Protein AF-A0A645H3R3-F1 (afdb_monomer)

Foldseek 3Di:
DDDDLEAEAEPCVVPVPVLVVVQVVVLVVQVVDDDPDPQGDHHYYYAYVPVVGCVVVVVVSVVVSCVRCVVVVVVVVVVVVVVVVVVVVCVVVVVVVCLCPQPVLVVCVVVLVVCCVVVVDPPVVSVVVSVVSVD

pLDDT: mean 94.76, std 6.94, range [37.72, 98.25]

InterPro domains:
  IPR005129 SIMIBI class G3E GTPase, ArgK/MeaB [PTHR23408] (1-131)
  IPR027417 P-loop containing nucleoside triphosphate hydrolase [G3DSA:3.40.50.300] (1-70)
  IPR027417 P-loop containing nucleoside triphosphate hydrolase [SSF52540] (1-131)

Sequence (135 aa):
MEIADLIVINKADIDPSAAMRAKSQIKTALHMLRPMSPNWTVPVLTLSALKQDGIAEFWQQVMEYRAVLTKSGEFDAKRRHQALAWMWDMIDAGLRSRFRQHPQVKHELPQLAQAVEAGSTTPSAAALRLLGYMN

Nearest PDB structures (foldseek):
  2www-assembly1_D  TM=8.148E-01  e=6.711E-10  Homo sapiens
  4gt1-assembly1_A-2  TM=8.918E-01  e=2.653E-09  Mycobacterium tuberculosis
  3nxs-assembly1_A-2  TM=8.741E-01  e=3.447E-09  Mycolicibacterium smegmatis MC2 155
  4jyc-assembly1_A  TM=8.903E-01  e=9.202E-09  Methylorubrum extorquens AM1
  2qm8-assembly1_A  TM=8.390E-01  e=2.301E-08  Methylorubrum extorquens AM1

Solvent-accessible surface area (backbone atoms only — not comparable to full-atom values): 7787 Å² total; per-residue (Å²): 134,90,74,70,78,60,46,76,42,70,56,26,78,80,43,51,67,59,41,50,52,52,42,52,52,50,53,56,55,55,71,75,48,84,70,93,40,100,86,54,80,66,51,69,45,65,24,17,75,90,76,61,40,49,53,68,60,52,52,51,52,53,51,48,52,51,51,52,31,50,75,70,48,51,46,61,52,53,50,53,52,49,53,53,52,49,53,49,53,52,50,51,52,48,51,54,48,52,50,59,65,33,69,67,36,56,65,46,47,65,60,47,51,51,32,36,77,70,65,75,42,53,69,66,61,49,48,52,56,51,55,58,72,78,111

Radius of gyration: 24.2 Å; Cα contacts (8 Å, |Δi|>4): 102; chains: 1; bounding box: 52×32×63 Å

Mean predicted aligned error: 5.42 Å

Secondary structure (DSSP, 8-state):
-PPPSSEEE--TTT-HHHHHHHHHHHHHHHHTSPPS-SS----EEE-BTTTTBSHHHHHHHHHHHHHHHHHTTHHHHHHHHHHHHHHHHHHHHHHHHHHHHSHHHHHHHHHHHHHHHTTSS-HHHHHHHHHGGG-

Structure (mmCIF, N/CA/C/O backbone):
data_AF-A0A645H3R3-F1
#
_entry.id   AF-A0A645H3R3-F1
#
loop_
_atom_site.group_PDB
_atom_site.id
_atom_site.type_symbol
_atom_site.label_atom_id
_atom_site.label_alt_id
_atom_site.label_comp_id
_atom_site.label_asym_id
_atom_site.label_entity_id
_atom_site.label_seq_id
_atom_site.pdbx_PDB_ins_code
_atom_site.Cartn_x
_atom_site.Cartn_y
_atom_site.Cartn_z
_atom_site.occupancy
_atom_site.B_iso_or_equiv
_atom_site.auth_seq_id
_atom_site.auth_comp_id
_atom_site.auth_asym_id
_atom_site.auth_atom_id
_atom_site.pdbx_PDB_model_num
ATOM 1 N N . MET A 1 1 ? 0.898 8.425 0.639 1.00 37.72 1 MET A N 1
ATOM 2 C CA . MET A 1 1 ? 0.814 7.506 1.793 1.00 37.72 1 MET A CA 1
ATOM 3 C C . MET A 1 1 ? -0.619 7.029 1.879 1.00 37.72 1 MET A C 1
ATOM 5 O O . MET A 1 1 ? -1.487 7.863 2.092 1.00 37.72 1 MET A O 1
ATOM 9 N N . GLU A 1 2 ? -0.869 5.741 1.658 1.00 59.88 2 GLU A N 1
ATOM 10 C CA . GLU A 1 2 ? -2.159 5.145 2.017 1.00 59.88 2 GLU A CA 1
ATOM 11 C C . GLU A 1 2 ? -2.160 4.892 3.526 1.00 59.88 2 GLU A C 1
ATOM 13 O O . GLU A 1 2 ? -1.229 4.287 4.059 1.00 59.88 2 GLU A O 1
ATOM 18 N N . ILE A 1 3 ? -3.164 5.417 4.224 1.00 75.38 3 ILE A N 1
ATOM 19 C CA . ILE A 1 3 ? -3.397 5.149 5.644 1.00 75.38 3 ILE A CA 1
ATOM 20 C C . ILE A 1 3 ? -4.486 4.078 5.714 1.00 75.38 3 ILE A C 1
ATOM 22 O O . ILE A 1 3 ? -5.446 4.115 4.947 1.00 75.38 3 ILE A O 1
ATOM 26 N N . ALA A 1 4 ? -4.324 3.108 6.615 1.00 87.25 4 ALA A N 1
ATOM 27 C CA . ALA A 1 4 ? -5.321 2.068 6.833 1.00 87.25 4 ALA A CA 1
ATOM 28 C C . ALA A 1 4 ? -6.654 2.671 7.308 1.00 87.25 4 ALA A C 1
ATOM 30 O O . ALA A 1 4 ? -6.667 3.561 8.155 1.00 87.25 4 ALA A O 1
ATOM 31 N N . ASP A 1 5 ? -7.774 2.145 6.810 1.00 92.38 5 ASP A N 1
ATOM 32 C CA . ASP A 1 5 ? -9.117 2.563 7.234 1.00 92.38 5 ASP A CA 1
ATOM 33 C C . ASP A 1 5 ? -9.462 2.058 8.657 1.00 92.38 5 ASP A C 1
ATOM 35 O O . ASP A 1 5 ? -10.301 2.634 9.348 1.00 92.38 5 ASP A O 1
ATOM 39 N N . LEU A 1 6 ? -8.786 1.001 9.120 1.00 94.62 6 LEU A N 1
ATOM 40 C CA . LEU A 1 6 ? -8.897 0.419 10.458 1.00 94.62 6 LEU A CA 1
ATOM 41 C C . LEU A 1 6 ? -7.610 -0.353 10.783 1.00 94.62 6 LEU A C 1
ATOM 43 O O . LEU A 1 6 ? -7.060 -1.026 9.910 1.00 94.62 6 LEU A O 1
ATOM 47 N N . ILE A 1 7 ? -7.128 -0.281 12.027 1.00 95.69 7 ILE A N 1
ATOM 48 C CA . ILE A 1 7 ? -5.920 -0.995 12.468 1.00 95.69 7 ILE A CA 1
ATOM 49 C C . ILE A 1 7 ? -6.272 -1.998 13.564 1.00 95.69 7 ILE A C 1
ATOM 51 O O . ILE A 1 7 ? -6.942 -1.667 14.540 1.00 95.69 7 ILE A O 1
ATOM 55 N N . VAL A 1 8 ? -5.770 -3.225 13.425 1.00 96.94 8 VAL A N 1
ATOM 56 C CA . VAL A 1 8 ? -5.951 -4.301 14.403 1.00 96.94 8 VAL A CA 1
ATOM 57 C C . VAL A 1 8 ? -4.602 -4.817 14.880 1.00 96.94 8 VAL A C 1
ATOM 59 O O . VAL A 1 8 ? -3.762 -5.222 14.079 1.00 96.94 8 VAL A O 1
ATOM 62 N N . ILE A 1 9 ? -4.431 -4.879 16.196 1.00 96.88 9 ILE A N 1
ATOM 63 C CA . ILE A 1 9 ? -3.294 -5.519 16.854 1.00 96.88 9 ILE A CA 1
ATOM 64 C C . ILE A 1 9 ? -3.743 -6.902 17.319 1.00 96.88 9 ILE A C 1
ATOM 66 O O . ILE A 1 9 ? -4.495 -7.042 18.282 1.00 96.88 9 ILE A O 1
ATOM 70 N N . ASN A 1 10 ? -3.318 -7.926 16.586 1.00 96.19 10 ASN A N 1
ATOM 71 C CA . ASN A 1 10 ? -3.655 -9.318 16.872 1.00 96.19 10 ASN A CA 1
ATOM 72 C C . ASN A 1 10 ? -2.721 -9.920 17.945 1.00 96.19 10 ASN A C 1
ATOM 74 O O . ASN A 1 10 ? -1.656 -9.371 18.225 1.00 96.19 10 ASN A O 1
ATOM 78 N N . LYS A 1 11 ? -3.083 -11.098 18.469 1.00 95.88 11 LYS A N 1
ATOM 79 C CA . LYS A 1 11 ? -2.363 -11.865 19.506 1.00 95.88 11 LYS A CA 1
ATOM 80 C C . LYS A 1 11 ? -2.339 -11.180 20.876 1.00 95.88 11 LYS A C 1
ATOM 82 O O . LYS A 1 11 ? -1.384 -11.335 21.638 1.00 95.88 11 LYS A O 1
ATOM 87 N N . ALA A 1 12 ? -3.395 -10.431 21.197 1.00 94.94 12 ALA A N 1
ATOM 88 C CA . ALA A 1 12 ? -3.529 -9.759 22.488 1.00 94.94 12 ALA A CA 1
ATOM 89 C C . ALA A 1 12 ? -3.589 -10.732 23.684 1.00 94.94 12 ALA A C 1
ATOM 91 O O . ALA A 1 12 ? -3.381 -10.311 24.815 1.00 94.94 12 ALA A O 1
ATOM 92 N N . ASP A 1 13 ? -3.821 -12.024 23.442 1.00 95.19 13 ASP A N 1
ATOM 93 C CA . ASP A 1 13 ? -3.809 -13.088 24.448 1.00 95.19 13 ASP A CA 1
ATOM 94 C C . ASP A 1 13 ? -2.409 -13.438 24.982 1.00 95.19 13 ASP A C 1
ATOM 96 O O . ASP A 1 13 ? -2.307 -13.941 26.098 1.00 95.19 13 ASP A O 1
ATOM 100 N N . ILE A 1 14 ? -1.340 -13.179 24.218 1.00 95.69 14 ILE A N 1
ATOM 101 C CA . ILE A 1 14 ? 0.036 -13.544 24.606 1.00 95.69 14 ILE A CA 1
ATOM 102 C C . ILE A 1 14 ? 0.612 -12.533 25.602 1.00 95.69 14 ILE A C 1
ATOM 104 O O . ILE A 1 14 ? 1.169 -12.909 26.629 1.00 95.69 14 ILE A O 1
ATOM 108 N N . ASP A 1 15 ? 0.486 -11.244 25.287 1.00 95.31 15 ASP A N 1
ATOM 109 C CA . ASP A 1 15 ? 0.871 -10.143 26.170 1.00 95.31 15 ASP A CA 1
ATOM 110 C C . ASP A 1 15 ? -0.137 -8.991 26.002 1.00 95.31 15 ASP A C 1
ATOM 112 O O . ASP A 1 15 ? 0.047 -8.106 25.151 1.00 95.31 15 ASP A O 1
ATOM 116 N N . PRO A 1 16 ? -1.208 -8.978 26.819 1.00 94.31 16 PRO A N 1
ATOM 117 C CA . PRO A 1 16 ? -2.216 -7.922 26.782 1.00 94.31 16 PRO A CA 1
ATOM 118 C C . PRO A 1 16 ? -1.622 -6.530 27.020 1.00 94.31 16 PRO A C 1
ATOM 120 O O . PRO A 1 16 ? -2.077 -5.536 26.448 1.00 94.31 16 PRO A O 1
ATOM 123 N N . SER A 1 17 ? -0.568 -6.444 27.840 1.00 96.50 17 SER A N 1
ATOM 124 C CA . SER A 1 17 ? 0.085 -5.179 28.164 1.00 96.50 17 SER A CA 1
ATOM 125 C C . SER A 1 17 ? 0.835 -4.613 26.956 1.00 96.50 17 SER A C 1
ATOM 127 O O . SER A 1 17 ? 0.739 -3.416 26.677 1.00 96.50 17 SER A O 1
ATOM 129 N N . ALA A 1 18 ? 1.537 -5.461 26.197 1.00 96.69 18 ALA A N 1
ATOM 130 C CA . ALA A 1 18 ? 2.209 -5.062 24.964 1.00 96.69 18 ALA A CA 1
ATOM 131 C C . ALA A 1 18 ? 1.208 -4.650 23.886 1.00 96.69 18 ALA A C 1
ATOM 133 O O . ALA A 1 18 ? 1.402 -3.610 23.252 1.00 96.69 18 ALA A O 1
ATOM 134 N N . ALA A 1 19 ? 0.115 -5.401 23.722 1.00 96.56 19 ALA A N 1
ATOM 135 C CA . ALA A 1 19 ? -0.943 -5.053 22.779 1.00 96.56 19 ALA A CA 1
ATOM 136 C C . ALA A 1 19 ? -1.551 -3.676 23.097 1.00 96.56 19 ALA A C 1
ATOM 138 O O . ALA A 1 19 ? -1.720 -2.848 22.199 1.00 96.56 19 ALA A O 1
ATOM 139 N N . MET A 1 20 ? -1.801 -3.385 24.379 1.00 96.19 20 MET A N 1
ATOM 140 C CA . MET A 1 20 ? -2.332 -2.088 24.800 1.00 96.19 20 MET A CA 1
ATOM 141 C C . MET A 1 20 ? -1.328 -0.941 24.600 1.00 96.19 20 MET A C 1
ATOM 143 O O . MET A 1 20 ? -1.711 0.136 24.133 1.00 96.19 20 MET A O 1
ATOM 147 N N . ARG A 1 21 ? -0.034 -1.163 24.885 1.00 97.56 21 ARG A N 1
ATOM 148 C CA . ARG A 1 21 ? 1.029 -0.181 24.594 1.00 97.56 21 ARG A CA 1
ATOM 149 C C . ARG A 1 21 ? 1.087 0.142 23.101 1.00 97.56 21 ARG A C 1
ATOM 151 O O . ARG A 1 21 ? 1.060 1.317 22.738 1.00 97.56 21 ARG A O 1
ATOM 158 N N . ALA A 1 22 ? 1.092 -0.879 22.247 1.00 97.00 22 ALA A N 1
ATOM 159 C CA . ALA A 1 22 ? 1.104 -0.705 20.799 1.00 97.00 22 ALA A CA 1
ATOM 160 C C . ALA A 1 22 ? -0.160 0.023 20.301 1.00 97.00 22 ALA A C 1
ATOM 162 O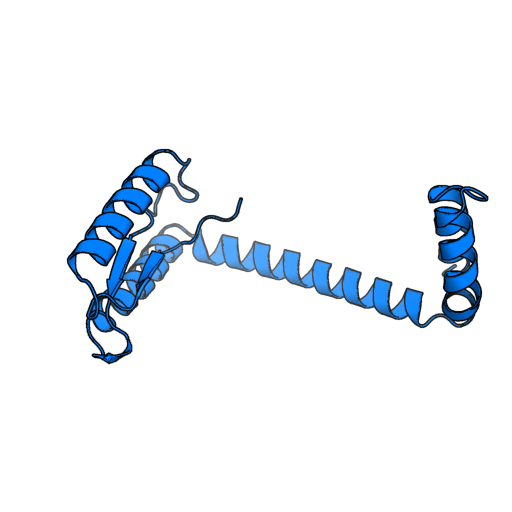 O . ALA A 1 22 ? -0.056 0.947 19.494 1.00 97.00 22 ALA A O 1
ATOM 163 N N . LYS A 1 23 ? -1.344 -0.296 20.849 1.00 96.94 23 LYS A N 1
ATOM 164 C CA . LYS A 1 23 ? -2.600 0.416 20.541 1.00 96.94 23 LYS A CA 1
ATOM 165 C C . LYS A 1 23 ? -2.485 1.902 20.854 1.00 96.94 23 LYS A C 1
ATOM 167 O O . LYS A 1 23 ? -2.848 2.730 20.020 1.00 96.94 23 LYS A O 1
ATOM 172 N N . SER A 1 24 ? -1.957 2.243 22.029 1.00 96.56 24 SER A N 1
ATOM 173 C CA . SER A 1 24 ? -1.765 3.638 22.428 1.00 96.56 24 SER A CA 1
ATOM 174 C C . SER A 1 24 ? -0.776 4.363 21.515 1.00 96.56 24 SER A C 1
ATOM 176 O O . SER A 1 24 ? -1.063 5.473 21.081 1.00 96.56 24 SER A O 1
ATOM 178 N N . GLN A 1 25 ? 0.362 3.741 21.193 1.00 96.56 25 GLN A N 1
ATOM 179 C CA . GLN A 1 25 ? 1.382 4.334 20.323 1.00 96.56 25 GLN A CA 1
ATOM 180 C C . GLN A 1 25 ? 0.841 4.622 18.918 1.00 96.56 25 GLN A C 1
ATOM 182 O O . GLN A 1 25 ? 1.005 5.732 18.412 1.00 96.56 25 GLN A O 1
ATOM 187 N N . ILE A 1 26 ? 0.143 3.656 18.313 1.00 95.19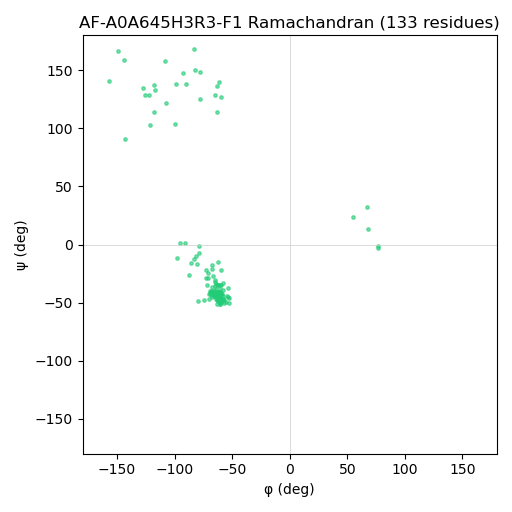 26 ILE A N 1
ATOM 188 C CA . ILE A 1 26 ? -0.460 3.824 16.985 1.00 95.19 26 ILE A CA 1
ATOM 189 C C . ILE A 1 26 ? -1.544 4.901 17.021 1.00 95.19 26 ILE A C 1
ATOM 191 O O . ILE A 1 26 ? -1.582 5.752 16.135 1.00 95.19 26 ILE A O 1
ATOM 195 N N . LYS A 1 27 ? -2.399 4.917 18.051 1.00 94.38 27 LYS A N 1
ATOM 196 C CA . LYS A 1 27 ? -3.441 5.942 18.192 1.00 94.38 27 LYS A CA 1
ATOM 197 C C . LYS A 1 27 ? -2.843 7.351 18.268 1.00 94.38 27 LYS A C 1
ATOM 199 O O . LYS A 1 27 ? -3.353 8.255 17.611 1.00 94.38 27 LYS A O 1
ATOM 204 N N . THR A 1 28 ? -1.749 7.527 19.010 1.00 94.50 28 THR A N 1
ATOM 205 C CA . THR A 1 28 ? -1.019 8.802 19.066 1.00 94.50 28 THR A CA 1
ATOM 206 C C . THR A 1 28 ? -0.450 9.180 17.701 1.00 94.50 28 THR A C 1
ATOM 208 O O . THR A 1 28 ? -0.641 10.310 17.260 1.00 94.50 28 THR A O 1
ATOM 211 N N . ALA A 1 29 ? 0.191 8.241 16.998 1.00 93.06 29 ALA A N 1
ATOM 212 C CA . ALA A 1 29 ? 0.755 8.495 15.674 1.00 93.06 29 ALA A CA 1
ATOM 213 C C . ALA A 1 29 ? -0.320 8.893 14.647 1.00 93.06 29 ALA A C 1
ATOM 215 O O . ALA A 1 29 ? -0.127 9.844 13.895 1.00 93.06 29 ALA A O 1
ATOM 216 N N . LEU A 1 30 ? -1.477 8.222 14.651 1.00 92.19 30 LEU A N 1
ATOM 217 C CA . LEU A 1 30 ? -2.601 8.553 13.770 1.00 92.19 30 LEU A CA 1
ATOM 218 C C . L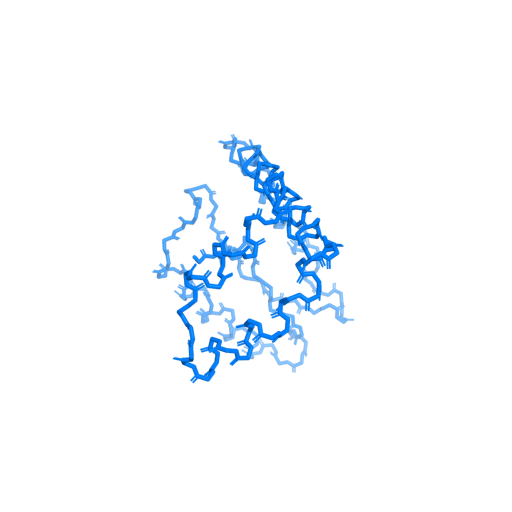EU A 1 30 ? -3.125 9.973 13.998 1.00 92.19 30 LEU A C 1
ATOM 220 O O . LEU A 1 30 ? -3.504 10.634 13.038 1.00 92.19 30 LEU A O 1
ATOM 224 N N . HIS A 1 31 ? -3.112 10.462 15.241 1.00 88.44 31 HIS A N 1
ATOM 225 C CA . HIS A 1 31 ? -3.553 11.823 15.551 1.00 88.44 31 HIS A CA 1
ATOM 226 C C . HIS A 1 31 ? -2.622 12.906 14.977 1.00 88.44 31 HIS A C 1
ATOM 228 O O . HIS A 1 31 ? -3.040 14.045 14.795 1.00 88.44 31 HIS A O 1
ATOM 234 N N . MET A 1 32 ? -1.371 12.555 14.663 1.00 90.69 32 MET A N 1
ATOM 235 C CA . MET A 1 32 ? -0.412 13.456 14.015 1.00 90.69 32 MET A CA 1
ATOM 236 C C . MET A 1 32 ? -0.574 13.498 12.487 1.00 90.69 32 MET A C 1
ATOM 238 O O . MET A 1 32 ? 0.013 14.359 11.832 1.00 90.69 32 MET A O 1
ATOM 242 N N . LEU A 1 33 ? -1.339 12.570 11.902 1.00 88.88 33 LEU A N 1
ATOM 243 C CA . LEU A 1 33 ? -1.566 12.493 10.462 1.00 88.88 33 LEU A CA 1
ATOM 244 C C . LEU A 1 33 ? -2.827 13.265 10.067 1.00 88.88 33 LEU A C 1
ATOM 246 O O . LEU A 1 33 ? -3.815 13.310 10.799 1.00 88.88 33 LEU A O 1
ATOM 250 N N . ARG A 1 34 ? -2.821 13.841 8.860 1.00 85.31 34 ARG A N 1
ATOM 251 C CA . ARG A 1 34 ? -4.038 14.422 8.284 1.00 85.31 34 ARG A CA 1
ATOM 252 C C . ARG A 1 34 ? -5.058 13.294 8.041 1.00 85.31 34 ARG A C 1
ATOM 254 O O . ARG A 1 34 ? -4.703 12.321 7.371 1.00 85.31 34 ARG A O 1
ATOM 261 N N . PRO A 1 35 ? -6.310 13.425 8.515 1.00 83.81 35 PRO A N 1
ATOM 262 C CA . PRO A 1 35 ? -7.337 12.426 8.254 1.00 83.81 35 PRO A CA 1
ATOM 263 C C . PRO A 1 35 ? -7.635 12.341 6.751 1.00 83.81 35 PRO A C 1
ATOM 265 O O . PRO A 1 35 ? -7.749 13.364 6.074 1.00 83.81 35 PRO A O 1
ATOM 268 N N . MET A 1 36 ? -7.750 11.116 6.228 1.00 85.56 36 MET A N 1
ATOM 269 C CA . MET A 1 36 ? -8.080 10.877 4.814 1.00 85.56 36 MET A CA 1
ATOM 270 C C . MET A 1 36 ? -9.543 11.187 4.487 1.00 85.56 36 MET A C 1
ATOM 272 O O . MET A 1 36 ? -9.850 11.550 3.357 1.00 85.56 36 MET A O 1
ATOM 276 N N . SER A 1 37 ? -10.425 11.047 5.475 1.00 89.44 37 SER A N 1
ATOM 277 C CA . SER A 1 37 ? -11.837 11.391 5.383 1.00 89.44 37 SER A CA 1
ATOM 278 C C . SER A 1 37 ? -12.190 12.317 6.545 1.00 89.44 37 SER A C 1
ATOM 280 O O . SER A 1 37 ? -11.811 12.022 7.679 1.00 89.44 37 SER A O 1
ATOM 282 N N . PRO A 1 38 ? -12.931 13.411 6.313 1.00 91.06 38 PRO A N 1
ATOM 283 C CA . PRO A 1 38 ? -13.462 14.226 7.402 1.00 91.06 38 PRO A CA 1
ATOM 284 C C . PRO A 1 38 ? -14.540 13.487 8.213 1.00 91.06 38 PRO A C 1
ATOM 286 O O . PRO A 1 38 ? -14.834 13.890 9.334 1.00 91.06 38 PRO A O 1
ATOM 289 N N . ASN A 1 39 ? -15.120 12.415 7.661 1.00 94.19 39 ASN A N 1
ATOM 290 C CA . ASN A 1 39 ? -16.219 11.672 8.271 1.00 94.19 39 ASN A CA 1
ATOM 291 C C . ASN A 1 39 ? -15.749 10.418 9.019 1.00 94.19 39 ASN A C 1
ATOM 293 O O . ASN A 1 39 ? -16.532 9.837 9.764 1.00 94.19 39 ASN A O 1
ATOM 297 N N . TRP A 1 40 ? -14.491 9.997 8.849 1.00 94.38 40 TRP A N 1
ATOM 298 C CA . TRP A 1 40 ? -13.973 8.771 9.451 1.00 94.38 40 TRP A CA 1
ATOM 299 C C . TRP A 1 40 ? -12.714 9.002 10.279 1.00 94.38 40 TRP A C 1
ATOM 301 O O . TRP A 1 40 ? -11.721 9.554 9.809 1.00 94.38 40 TRP A O 1
ATOM 311 N N . THR A 1 41 ? -12.735 8.503 11.514 1.00 92.75 41 THR A N 1
ATOM 312 C CA . THR A 1 41 ? -11.554 8.429 12.377 1.00 92.75 41 THR A CA 1
ATOM 313 C C . THR A 1 41 ? -11.116 6.979 12.473 1.00 92.75 41 THR A C 1
ATOM 315 O O . THR A 1 41 ? -11.892 6.138 12.912 1.00 92.75 41 THR A O 1
ATOM 318 N N . VAL A 1 42 ? -9.871 6.694 12.087 1.00 94.62 42 VAL A N 1
ATOM 319 C CA . VAL A 1 42 ? -9.324 5.332 12.032 1.00 94.62 42 VAL A CA 1
ATOM 320 C C . VAL A 1 42 ? -9.293 4.710 13.437 1.00 94.62 42 VAL A C 1
ATOM 322 O O . VAL A 1 42 ? -8.530 5.178 14.292 1.00 94.62 42 VAL A O 1
ATOM 325 N N . PRO A 1 43 ? -10.083 3.654 13.708 1.00 95.12 43 PRO A N 1
ATOM 326 C CA . PRO A 1 43 ? -10.042 2.976 14.992 1.00 95.12 43 PRO A CA 1
ATOM 327 C C . PRO A 1 43 ? -8.823 2.047 15.075 1.00 95.12 43 PRO A C 1
ATOM 329 O O . PRO A 1 43 ? -8.382 1.461 14.083 1.00 95.12 43 PRO A O 1
ATOM 332 N N . VAL A 1 44 ? -8.299 1.895 16.294 1.00 96.44 44 VAL A N 1
ATOM 333 C CA . VAL A 1 44 ? -7.225 0.947 16.620 1.00 96.44 44 VAL A CA 1
ATOM 334 C C . VAL A 1 44 ? -7.760 -0.057 17.635 1.00 96.44 44 VAL A C 1
ATOM 336 O O . VAL A 1 44 ? -8.075 0.302 18.775 1.00 96.44 44 VAL A O 1
ATOM 339 N N . LEU A 1 45 ? -7.868 -1.314 17.222 1.00 96.88 45 LEU A N 1
ATOM 340 C CA . LEU A 1 45 ? -8.402 -2.411 18.023 1.00 96.88 45 LEU A CA 1
ATOM 341 C C . LEU A 1 45 ? -7.290 -3.363 18.462 1.00 96.88 45 LEU A C 1
ATOM 343 O O . LEU A 1 45 ? -6.231 -3.443 17.841 1.00 96.88 45 LEU A O 1
ATOM 347 N N . THR A 1 46 ? -7.556 -4.111 19.523 1.00 97.25 46 THR A N 1
ATOM 348 C CA . THR A 1 46 ? -6.760 -5.269 19.941 1.00 97.25 46 THR A CA 1
ATOM 349 C C . THR A 1 46 ? -7.661 -6.488 19.885 1.00 97.25 46 THR A C 1
ATOM 351 O O . THR A 1 46 ? -8.806 -6.391 20.317 1.00 97.25 46 THR A O 1
ATOM 354 N N . LEU A 1 47 ? -7.171 -7.616 19.381 1.00 97.38 47 LEU A N 1
ATOM 355 C CA . LEU A 1 47 ? -7.956 -8.849 19.354 1.00 97.38 47 LEU A CA 1
ATOM 356 C C . LEU A 1 47 ? -7.073 -10.094 19.478 1.00 97.38 47 LEU A C 1
ATOM 358 O O . LEU A 1 47 ? -5.849 -10.028 19.310 1.00 97.38 47 LEU A O 1
ATOM 362 N N . SER A 1 48 ? -7.696 -11.241 19.739 1.00 97.50 48 SER A N 1
ATOM 363 C CA . SER A 1 48 ? -7.051 -12.548 19.629 1.00 97.50 48 SER A CA 1
ATOM 364 C C . SER A 1 48 ? -7.811 -13.410 18.635 1.00 97.50 48 SER A C 1
ATOM 366 O O . SER A 1 48 ? -8.839 -14.006 18.953 1.00 97.50 48 SER A O 1
ATOM 368 N N . ALA A 1 49 ? -7.268 -13.534 17.424 1.00 96.19 49 ALA A N 1
ATOM 369 C CA . ALA A 1 49 ? -7.848 -14.416 16.418 1.00 96.19 49 ALA A CA 1
ATOM 370 C C . ALA A 1 49 ? -7.835 -15.883 16.879 1.00 96.19 49 ALA A C 1
ATOM 372 O O . ALA A 1 49 ? -8.775 -16.622 16.601 1.00 96.19 49 ALA A O 1
ATOM 373 N N . LEU A 1 50 ? -6.800 -16.287 17.629 1.00 96.81 50 LEU A N 1
ATOM 374 C CA . LEU A 1 50 ? -6.671 -17.643 18.166 1.00 96.81 50 LEU A CA 1
ATOM 375 C C . LEU A 1 50 ? -7.769 -17.964 19.186 1.00 96.81 50 LEU A C 1
ATOM 377 O O . LEU A 1 50 ? -8.283 -19.079 19.202 1.00 96.81 50 LEU A O 1
ATOM 381 N N . LYS A 1 51 ? -8.124 -16.997 20.037 1.00 96.56 51 LYS A N 1
ATOM 382 C CA . LYS A 1 51 ? -9.187 -17.145 21.041 1.00 96.56 51 LYS A CA 1
ATOM 383 C C . LYS A 1 51 ? -10.563 -16.711 20.537 1.00 96.56 51 LYS A C 1
ATOM 385 O O . LYS A 1 51 ? -11.515 -16.775 21.302 1.00 96.56 51 LYS A O 1
ATOM 390 N N . GLN A 1 52 ? -10.660 -16.286 19.274 1.00 95.62 52 GLN A N 1
ATOM 391 C CA . GLN A 1 52 ? -11.860 -15.688 18.676 1.00 95.62 52 GLN A CA 1
ATOM 392 C C . GLN A 1 52 ? -12.389 -14.466 19.450 1.00 95.62 52 GLN A C 1
ATOM 394 O O . GLN A 1 52 ? -13.556 -14.098 19.327 1.00 95.62 52 GLN A O 1
ATOM 399 N N . ASP A 1 53 ? -11.520 -13.809 20.215 1.00 96.81 53 ASP A N 1
ATOM 400 C CA . ASP A 1 53 ? -11.852 -12.642 21.025 1.00 96.81 53 ASP A CA 1
ATOM 401 C C . ASP A 1 53 ? -11.642 -11.359 20.211 1.00 96.81 53 ASP A C 1
ATOM 403 O O . ASP A 1 53 ? -10.665 -11.256 19.469 1.00 96.81 53 ASP A O 1
ATOM 407 N N . GLY A 1 54 ? -12.562 -10.397 20.319 1.00 95.19 54 GLY A N 1
ATOM 408 C CA . GLY A 1 54 ? -12.544 -9.119 19.590 1.00 95.19 54 GLY A CA 1
ATOM 409 C C . GLY A 1 54 ? -12.961 -9.170 18.108 1.00 95.19 54 GLY A C 1
ATOM 410 O O . GLY A 1 54 ? -13.021 -8.131 17.452 1.00 95.19 54 GLY A O 1
ATOM 411 N N . ILE A 1 55 ? -13.291 -10.346 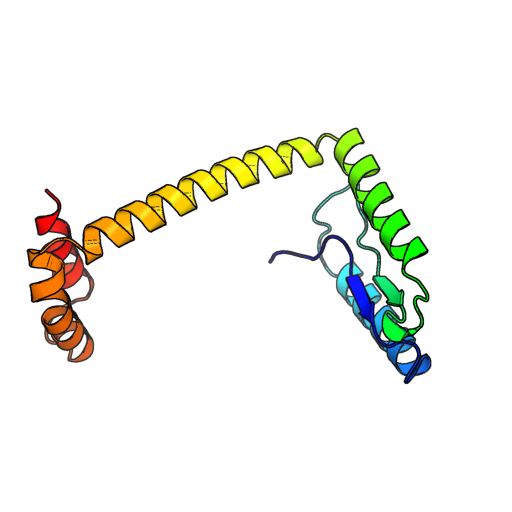17.555 1.00 96.81 55 ILE A N 1
ATOM 412 C CA . ILE A 1 55 ? -13.686 -10.495 16.137 1.00 96.81 55 ILE A CA 1
ATOM 413 C C . ILE A 1 55 ? -15.030 -9.812 15.836 1.00 96.81 55 ILE A C 1
ATOM 415 O O . ILE A 1 55 ? -15.172 -9.155 14.804 1.00 96.81 55 ILE A O 1
ATOM 419 N N . ALA A 1 56 ? -16.006 -9.935 16.740 1.00 97.12 56 ALA A N 1
ATOM 420 C CA . ALA A 1 56 ? -17.306 -9.278 16.595 1.00 97.12 56 ALA A CA 1
ATOM 421 C C . ALA A 1 56 ? -17.182 -7.745 16.606 1.00 97.12 56 ALA A C 1
ATOM 423 O O . ALA A 1 56 ? -17.777 -7.079 15.761 1.00 97.12 56 ALA A O 1
ATOM 424 N N . GLU A 1 57 ? -16.360 -7.192 17.505 1.00 96.88 57 GLU A N 1
ATOM 425 C CA . GLU A 1 57 ? -16.085 -5.750 17.566 1.00 96.88 57 GLU A CA 1
ATOM 426 C C . GLU A 1 57 ? -15.399 -5.263 16.283 1.00 96.88 57 GLU A C 1
ATOM 428 O O . GLU A 1 57 ? -15.815 -4.262 15.697 1.00 96.88 57 GLU A O 1
ATOM 433 N N . PHE A 1 58 ? -14.400 -6.002 15.788 1.00 97.06 58 PHE A N 1
ATOM 434 C CA . PHE A 1 58 ? -13.768 -5.714 14.500 1.00 97.06 58 PHE A CA 1
ATOM 435 C C . PHE A 1 58 ? -14.795 -5.651 13.363 1.00 97.06 58 PHE A C 1
ATOM 437 O O . PHE A 1 58 ? -14.816 -4.681 12.604 1.00 97.06 58 PHE A O 1
ATOM 444 N N . TRP A 1 59 ? -15.674 -6.650 13.260 1.00 97.69 59 TRP A N 1
ATOM 445 C CA . TRP A 1 59 ? -16.686 -6.672 12.207 1.00 97.69 59 TRP A CA 1
ATOM 446 C C . TRP A 1 59 ? -17.681 -5.515 12.334 1.00 97.69 59 TRP A C 1
ATOM 448 O O . TRP A 1 59 ? -18.045 -4.900 11.331 1.00 97.69 59 TRP A O 1
ATOM 458 N N . GLN A 1 60 ? -18.072 -5.159 13.558 1.00 98.00 60 GLN A N 1
ATOM 459 C CA . GLN A 1 60 ? -18.919 -3.997 13.809 1.00 98.00 60 GLN A CA 1
ATOM 460 C C . GLN A 1 60 ? -18.266 -2.702 13.313 1.00 98.00 60 GLN A C 1
ATOM 462 O O . GLN A 1 60 ? -18.931 -1.912 12.647 1.00 98.00 60 GLN A O 1
ATOM 467 N N . GLN A 1 61 ? -16.966 -2.509 13.551 1.00 97.75 61 GLN A N 1
ATOM 468 C CA . GLN A 1 61 ? -16.241 -1.340 13.045 1.00 97.75 61 GLN A CA 1
ATOM 469 C C . GLN A 1 61 ? -16.154 -1.314 11.511 1.00 97.75 61 GLN A C 1
ATOM 471 O O . GLN A 1 61 ? -16.263 -0.249 10.907 1.00 97.75 61 GLN A O 1
ATOM 476 N N . VAL A 1 62 ? -16.016 -2.472 10.857 1.00 97.75 62 VAL A N 1
ATOM 477 C CA . VAL A 1 62 ? -16.060 -2.569 9.385 1.00 97.75 62 VAL A CA 1
ATOM 478 C C . VAL A 1 62 ? -17.437 -2.171 8.842 1.00 97.75 62 VAL A C 1
ATOM 480 O O . VAL A 1 62 ? -17.531 -1.455 7.841 1.00 97.75 62 VAL A O 1
ATOM 483 N N . MET A 1 63 ? -18.515 -2.616 9.492 1.00 98.25 63 MET A N 1
ATOM 484 C CA . MET A 1 63 ? -19.875 -2.233 9.106 1.00 98.25 63 MET A CA 1
ATOM 485 C C . MET A 1 63 ? -20.120 -0.735 9.309 1.00 98.25 63 MET A C 1
ATOM 487 O O . MET A 1 63 ? -20.684 -0.094 8.421 1.00 98.25 63 MET A O 1
ATOM 491 N N . GLU A 1 64 ? -19.643 -0.173 10.420 1.00 97.81 64 GLU A N 1
ATOM 492 C CA . GLU A 1 64 ? -19.729 1.259 10.714 1.00 97.81 64 GLU A CA 1
ATOM 493 C C . GLU A 1 64 ? -18.970 2.089 9.669 1.00 97.81 64 GLU A C 1
ATOM 495 O O . GLU A 1 64 ? -19.535 3.024 9.105 1.00 97.81 64 GLU A O 1
ATOM 500 N N . TYR A 1 65 ? -17.745 1.687 9.304 1.00 96.75 65 TYR A N 1
ATOM 501 C CA . TYR A 1 65 ? -16.976 2.320 8.225 1.00 96.75 65 TYR A CA 1
ATOM 502 C C . TYR A 1 65 ? -17.784 2.398 6.933 1.00 96.75 65 TYR A C 1
ATOM 504 O O . TYR A 1 65 ? -17.931 3.463 6.326 1.00 96.75 65 TYR A O 1
ATOM 512 N N . ARG A 1 66 ? -18.362 1.266 6.517 1.00 96.50 66 ARG A N 1
ATOM 513 C CA . ARG A 1 66 ? -19.184 1.219 5.309 1.00 96.50 66 ARG A CA 1
ATOM 514 C C . ARG A 1 66 ? -20.392 2.143 5.430 1.00 96.50 66 ARG A C 1
ATOM 516 O O . ARG A 1 66 ? -20.678 2.856 4.471 1.00 96.50 66 ARG A O 1
ATOM 523 N N . ALA A 1 67 ? -21.096 2.134 6.559 1.00 98.00 67 ALA A N 1
ATOM 524 C CA . ALA A 1 67 ? -22.280 2.963 6.766 1.00 98.00 67 ALA A CA 1
ATOM 525 C C . ALA A 1 67 ? -21.945 4.461 6.689 1.00 98.00 67 ALA A C 1
ATOM 527 O O . ALA A 1 67 ? -22.593 5.193 5.936 1.00 98.00 67 ALA A O 1
ATOM 528 N N . VAL A 1 68 ? -20.895 4.897 7.391 1.00 97.50 68 VAL A N 1
ATOM 529 C CA . VAL A 1 68 ? -20.442 6.293 7.425 1.00 97.50 68 VAL A CA 1
ATOM 530 C C . VAL A 1 68 ? -20.042 6.782 6.034 1.00 97.50 68 VAL A C 1
ATOM 532 O O . VAL A 1 68 ? -20.570 7.794 5.572 1.00 97.50 68 VAL A O 1
ATOM 535 N N . LEU A 1 69 ? -19.179 6.045 5.328 1.00 96.38 69 LEU A N 1
ATOM 536 C CA . LEU A 1 69 ? -18.714 6.463 4.001 1.00 96.38 69 LEU A CA 1
ATOM 537 C C . LEU A 1 69 ? -19.802 6.360 2.928 1.00 96.38 69 LEU A C 1
ATOM 539 O O . LEU A 1 69 ? -19.768 7.090 1.939 1.00 96.38 69 LEU A O 1
ATOM 543 N N . THR A 1 70 ? -20.757 5.441 3.083 1.00 97.19 70 THR A N 1
ATOM 544 C CA . THR A 1 70 ? -21.908 5.373 2.172 1.00 97.19 70 THR A CA 1
ATOM 545 C C . THR A 1 70 ? -22.785 6.604 2.366 1.00 97.19 70 THR A C 1
ATOM 547 O O . THR A 1 70 ? -23.152 7.253 1.392 1.00 97.19 70 THR A O 1
ATOM 550 N N . LYS A 1 71 ? -23.065 6.979 3.621 1.00 97.19 71 LYS A N 1
ATOM 551 C CA . LYS A 1 71 ? -23.872 8.159 3.949 1.00 97.19 71 LYS A CA 1
ATOM 552 C C . LYS A 1 71 ? -23.233 9.462 3.459 1.00 97.19 71 LYS A C 1
ATOM 554 O O . LYS A 1 71 ? -23.960 10.362 3.051 1.00 97.19 71 LYS A O 1
ATOM 559 N N . SER A 1 72 ? -21.905 9.568 3.478 1.00 96.56 72 SER A N 1
ATOM 560 C CA . SER A 1 72 ? -21.187 10.737 2.954 1.00 96.56 72 SER A CA 1
ATOM 561 C C . SER A 1 72 ? -20.987 10.727 1.432 1.00 96.56 72 SER A C 1
ATOM 563 O O . SER A 1 72 ? -20.543 11.726 0.870 1.00 96.56 72 SER A O 1
ATOM 565 N N . GLY A 1 73 ? -21.286 9.615 0.750 1.00 96.38 73 GLY A N 1
ATOM 566 C CA . GLY A 1 73 ? -21.028 9.420 -0.682 1.00 96.38 73 GLY A CA 1
ATOM 567 C C . GLY A 1 73 ? -19.564 9.114 -1.036 1.00 96.38 73 GLY A C 1
ATOM 568 O O . GLY A 1 73 ? -19.250 8.836 -2.198 1.00 96.38 73 GLY A O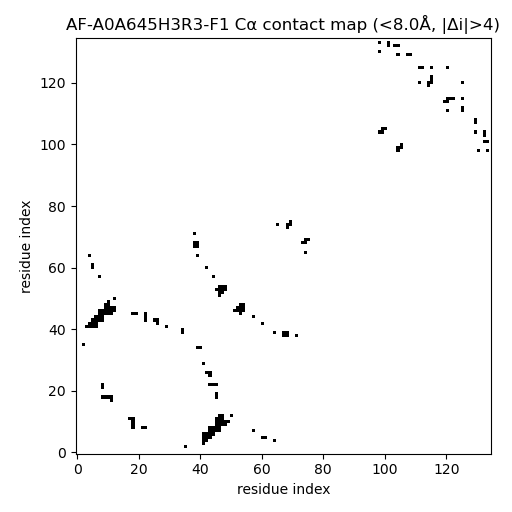 1
ATOM 569 N N . GLU A 1 74 ? -18.660 9.111 -0.053 1.00 95.56 74 GLU A N 1
ATOM 570 C CA . GLU A 1 74 ? -17.237 8.803 -0.240 1.00 95.56 74 GLU A CA 1
ATOM 571 C C . GLU A 1 74 ? -17.011 7.356 -0.683 1.00 95.56 74 GLU A C 1
ATOM 573 O O . GLU A 1 74 ? -16.085 7.086 -1.449 1.00 95.56 74 GLU A O 1
ATOM 578 N N . PHE A 1 75 ? -17.865 6.426 -0.248 1.00 95.25 75 PHE A N 1
ATOM 579 C CA . PHE A 1 75 ? -17.743 5.009 -0.593 1.00 95.25 75 PHE A CA 1
ATOM 580 C C . PHE A 1 75 ? -17.832 4.779 -2.108 1.00 95.25 75 PHE A C 1
ATOM 582 O O . PHE A 1 75 ? -16.959 4.142 -2.705 1.00 95.25 75 PHE A O 1
ATOM 589 N N . ASP A 1 76 ? -18.850 5.352 -2.751 1.00 95.69 76 ASP A N 1
ATOM 590 C CA . ASP A 1 76 ? -19.046 5.210 -4.194 1.00 95.69 76 ASP A CA 1
ATOM 591 C C . ASP A 1 76 ? -18.005 6.003 -4.988 1.00 95.69 76 ASP A C 1
ATOM 593 O O . ASP A 1 76 ? -17.553 5.551 -6.042 1.00 95.69 76 ASP A O 1
ATOM 597 N N . ALA A 1 77 ? -17.576 7.164 -4.481 1.00 95.12 77 ALA A N 1
ATOM 598 C CA . ALA A 1 77 ? -16.488 7.930 -5.084 1.00 95.12 77 ALA A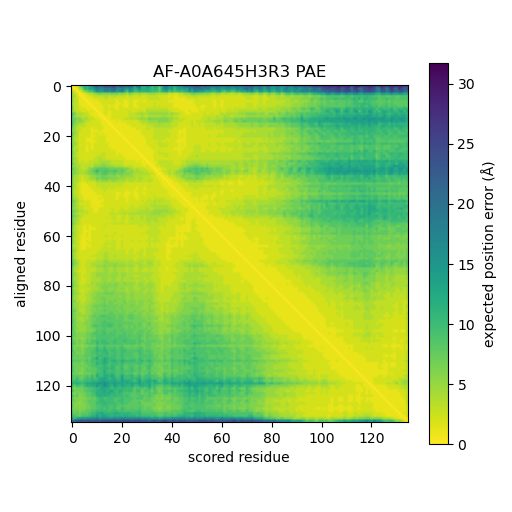 CA 1
ATOM 599 C C . ALA A 1 77 ? -15.167 7.142 -5.082 1.00 95.12 77 ALA A C 1
ATOM 601 O O . ALA A 1 77 ? -14.532 7.013 -6.132 1.00 95.12 77 ALA A O 1
ATOM 602 N N . LYS A 1 78 ? -14.799 6.538 -3.941 1.00 92.62 78 LYS A N 1
ATOM 603 C CA . LYS A 1 78 ? -13.607 5.684 -3.800 1.00 92.62 78 LYS A CA 1
ATOM 604 C C . LYS A 1 78 ? -13.661 4.513 -4.782 1.00 92.62 78 LYS A C 1
ATOM 606 O O . LYS A 1 78 ? -12.681 4.270 -5.480 1.00 92.62 78 LYS A O 1
ATOM 611 N N . ARG A 1 79 ? -14.816 3.854 -4.925 1.00 94.75 79 ARG A N 1
ATOM 612 C CA . ARG A 1 79 ? -15.004 2.756 -5.891 1.00 94.75 79 ARG A CA 1
ATOM 613 C C . ARG A 1 79 ? -14.851 3.187 -7.346 1.00 94.75 79 ARG A C 1
ATOM 615 O O . ARG A 1 79 ? -14.211 2.475 -8.114 1.00 94.75 79 ARG A O 1
ATOM 622 N N . ARG A 1 80 ? -15.398 4.342 -7.738 1.00 96.94 80 ARG A N 1
ATOM 623 C CA . ARG A 1 80 ? -15.220 4.871 -9.103 1.00 96.94 80 ARG A CA 1
ATOM 624 C C . ARG A 1 80 ? -13.750 5.147 -9.409 1.00 96.94 80 ARG A C 1
ATOM 626 O O . ARG A 1 80 ? -13.273 4.769 -10.474 1.00 96.94 80 ARG A O 1
ATOM 633 N N . HIS A 1 81 ? -13.023 5.750 -8.468 1.00 94.62 81 HIS A N 1
ATOM 634 C CA . HIS A 1 81 ? -11.587 5.987 -8.630 1.00 94.62 81 HIS A CA 1
ATOM 635 C C . HIS A 1 81 ? -10.790 4.681 -8.694 1.00 94.62 81 HIS A C 1
ATOM 637 O O . HIS A 1 81 ? -9.916 4.554 -9.544 1.00 94.62 81 HIS A O 1
ATOM 643 N N . GLN A 1 82 ? -11.120 3.693 -7.859 1.00 94.75 82 GLN A N 1
ATOM 644 C CA . GLN A 1 82 ? -10.498 2.367 -7.906 1.00 94.75 82 GLN A CA 1
ATOM 645 C C . GLN A 1 82 ? -10.757 1.655 -9.237 1.00 94.75 82 GLN A C 1
ATOM 647 O O . GLN A 1 82 ? -9.839 1.065 -9.791 1.00 94.75 82 GLN A O 1
ATOM 652 N N . ALA A 1 83 ? -11.974 1.734 -9.780 1.00 96.44 83 ALA A N 1
ATOM 653 C CA . ALA A 1 83 ? -12.292 1.157 -11.084 1.00 96.44 83 ALA A CA 1
ATOM 654 C C . ALA A 1 83 ? -11.486 1.819 -12.214 1.00 96.44 83 ALA A C 1
ATOM 656 O O . ALA A 1 83 ? -10.976 1.129 -13.094 1.00 96.44 83 ALA A O 1
ATOM 657 N N . LEU A 1 84 ? -11.329 3.146 -12.166 1.00 97.81 84 LEU A N 1
ATOM 658 C CA . LEU A 1 84 ? -10.497 3.881 -13.117 1.00 97.81 84 LEU A CA 1
ATOM 659 C C . LEU A 1 84 ? -9.014 3.505 -12.988 1.00 97.81 84 LEU A C 1
ATOM 661 O O . LEU A 1 84 ? -8.357 3.279 -14.000 1.00 97.81 84 LEU A O 1
ATOM 665 N N . ALA A 1 85 ? -8.496 3.417 -11.761 1.00 96.62 85 ALA A N 1
ATOM 666 C CA . ALA A 1 85 ? -7.122 2.995 -11.501 1.00 96.62 85 ALA A CA 1
ATOM 667 C C . ALA A 1 85 ? -6.877 1.567 -12.010 1.00 96.62 85 ALA A C 1
ATOM 669 O O . ALA A 1 85 ? -5.940 1.346 -12.769 1.00 96.62 85 ALA A O 1
ATOM 670 N N . TRP A 1 86 ? -7.788 0.635 -11.708 1.00 97.31 86 TRP A N 1
ATOM 671 C CA . TRP A 1 86 ? -7.730 -0.736 -12.216 1.00 97.31 86 TRP A CA 1
ATOM 672 C C . TRP A 1 86 ? -7.710 -0.746 -13.749 1.00 97.31 86 TRP A C 1
ATOM 674 O O . TRP A 1 86 ? -6.878 -1.418 -14.356 1.00 97.31 86 TRP A O 1
ATOM 684 N N . MET A 1 87 ? -8.595 0.008 -14.407 1.00 98.00 87 MET A N 1
ATOM 685 C CA . MET A 1 87 ? -8.604 0.100 -15.870 1.00 98.00 87 MET A CA 1
ATOM 686 C C . MET A 1 87 ? -7.221 0.470 -16.425 1.00 98.00 87 MET A C 1
ATOM 688 O O . MET A 1 87 ? -6.751 -0.187 -17.355 1.00 98.00 87 MET A O 1
ATOM 692 N N . TRP A 1 88 ? -6.555 1.465 -15.837 1.00 98.12 88 TRP A N 1
ATOM 693 C CA . TRP A 1 88 ? -5.198 1.849 -16.227 1.00 98.12 88 TRP A CA 1
ATOM 694 C C . TRP A 1 88 ? -4.157 0.772 -15.920 1.00 98.12 88 TRP A C 1
ATOM 696 O O . TRP A 1 88 ? -3.347 0.474 -16.794 1.00 98.12 88 TRP A O 1
ATOM 706 N N . ASP A 1 89 ? -4.230 0.108 -14.766 1.00 97.94 89 ASP A N 1
ATOM 707 C CA . ASP A 1 89 ? -3.339 -1.012 -14.438 1.00 97.94 89 ASP A CA 1
ATOM 708 C C . ASP A 1 89 ? -3.447 -2.144 -15.473 1.00 97.94 89 ASP A C 1
ATOM 710 O O . ASP A 1 89 ? -2.441 -2.730 -15.878 1.00 97.94 89 ASP A O 1
ATOM 714 N N . MET A 1 90 ? -4.662 -2.439 -15.953 1.00 97.62 90 MET A N 1
ATOM 715 C CA . MET A 1 90 ? -4.884 -3.427 -17.015 1.00 97.62 90 MET A CA 1
ATOM 716 C C . MET A 1 90 ? -4.312 -2.979 -18.357 1.00 97.62 90 MET A C 1
ATOM 718 O O . MET A 1 90 ? -3.724 -3.798 -19.067 1.00 97.62 90 MET A O 1
ATOM 722 N N . ILE A 1 91 ? -4.478 -1.702 -18.712 1.00 97.88 91 ILE A N 1
ATOM 723 C CA . ILE A 1 91 ? -3.899 -1.133 -19.933 1.00 97.88 91 ILE A CA 1
ATOM 724 C C . ILE A 1 91 ? -2.376 -1.246 -19.870 1.00 97.88 91 ILE A C 1
ATOM 726 O O . ILE A 1 91 ? -1.772 -1.818 -20.777 1.00 97.88 91 ILE A O 1
ATOM 730 N N . ASP A 1 92 ? -1.759 -0.800 -18.781 1.00 97.50 92 ASP A N 1
ATOM 731 C CA . ASP A 1 92 ? -0.310 -0.816 -18.602 1.00 97.50 92 ASP A CA 1
ATOM 732 C C . ASP A 1 92 ? 0.252 -2.237 -18.580 1.00 97.50 92 ASP A C 1
ATOM 734 O O . ASP A 1 92 ? 1.245 -2.525 -19.254 1.00 97.50 92 ASP A O 1
ATOM 738 N N . ALA A 1 93 ? -0.387 -3.157 -17.853 1.00 97.56 93 ALA A N 1
ATOM 739 C CA . ALA A 1 93 ? -0.001 -4.563 -17.843 1.00 97.56 93 ALA A CA 1
ATOM 740 C C . ALA A 1 93 ? -0.122 -5.184 -19.243 1.00 97.56 93 ALA A C 1
ATOM 742 O O . ALA A 1 93 ? 0.784 -5.895 -19.688 1.00 97.56 93 ALA A O 1
ATOM 743 N N . GLY A 1 94 ? -1.203 -4.875 -19.962 1.00 97.50 94 GLY A N 1
ATOM 744 C CA . GLY A 1 94 ? -1.431 -5.320 -21.333 1.00 97.50 94 GLY A CA 1
ATOM 745 C C . GLY A 1 94 ? -0.377 -4.792 -22.306 1.00 97.50 94 GLY A C 1
ATOM 746 O O . GLY A 1 94 ? 0.205 -5.573 -23.060 1.00 97.50 94 GLY A O 1
ATOM 747 N N . LEU A 1 95 ? -0.080 -3.492 -22.261 1.00 96.56 95 LEU A N 1
ATOM 748 C CA . LEU A 1 95 ? 0.944 -2.849 -23.088 1.00 96.56 95 LEU A CA 1
ATOM 749 C C . LEU A 1 95 ? 2.336 -3.412 -22.791 1.00 96.56 95 LEU A C 1
ATOM 751 O O . LEU A 1 95 ? 3.043 -3.807 -23.716 1.00 96.56 95 LEU A O 1
ATOM 755 N N . ARG A 1 96 ? 2.712 -3.536 -21.512 1.00 96.38 96 ARG A N 1
ATOM 756 C CA . ARG A 1 96 ? 3.992 -4.135 -21.092 1.00 96.38 96 ARG A CA 1
ATOM 757 C C . ARG A 1 96 ? 4.117 -5.585 -21.542 1.00 96.38 96 ARG A C 1
ATOM 759 O O . ARG A 1 96 ? 5.193 -5.996 -21.973 1.00 96.38 96 ARG A O 1
ATOM 766 N N . SER A 1 97 ? 3.035 -6.3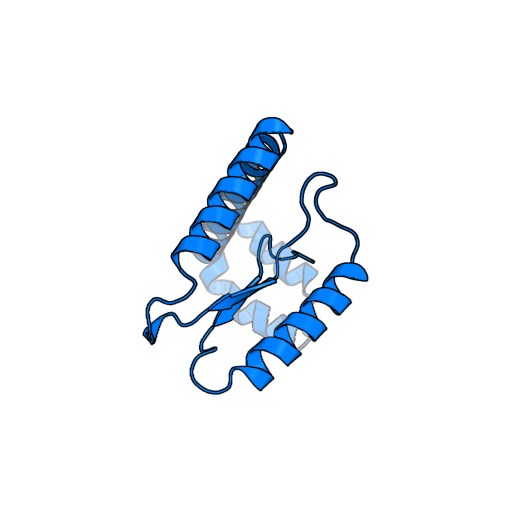54 -21.441 1.00 97.06 97 SER A N 1
ATOM 767 C CA . SER A 1 97 ? 2.991 -7.745 -21.890 1.00 97.06 97 SER A CA 1
ATOM 768 C C . SER A 1 97 ? 3.207 -7.840 -23.402 1.00 97.06 97 SER A C 1
ATOM 770 O O . SER A 1 97 ? 4.126 -8.530 -23.840 1.00 97.06 97 SER A O 1
ATOM 772 N N . ARG A 1 98 ? 2.448 -7.070 -24.195 1.00 96.25 98 ARG A N 1
ATOM 773 C CA . ARG A 1 98 ? 2.591 -7.011 -25.661 1.00 96.25 98 ARG A CA 1
ATOM 774 C C . ARG A 1 98 ? 3.993 -6.583 -26.081 1.00 96.25 98 ARG A C 1
ATOM 776 O O . ARG A 1 98 ? 4.604 -7.251 -26.906 1.00 96.25 98 ARG A O 1
ATOM 783 N N . PHE A 1 99 ? 4.524 -5.533 -25.461 1.00 97.00 99 PHE A N 1
ATOM 784 C CA . PHE A 1 99 ? 5.881 -5.052 -25.702 1.00 97.00 99 PHE A CA 1
ATOM 785 C C . PHE A 1 99 ? 6.927 -6.145 -25.456 1.00 97.00 99 PHE A C 1
ATOM 787 O O . PHE A 1 99 ? 7.734 -6.437 -26.331 1.00 97.00 99 PHE A O 1
ATOM 794 N N . ARG A 1 100 ? 6.883 -6.822 -24.299 1.00 95.12 100 ARG A N 1
ATOM 795 C CA . ARG A 1 100 ? 7.835 -7.899 -23.967 1.00 95.12 100 ARG A CA 1
ATOM 796 C C . ARG A 1 100 ? 7.701 -9.135 -24.856 1.00 95.12 100 ARG A C 1
ATOM 798 O O . ARG A 1 100 ? 8.667 -9.880 -25.006 1.00 95.12 100 ARG A O 1
ATOM 805 N N . GLN A 1 101 ? 6.513 -9.386 -25.397 1.00 96.06 101 GLN A N 1
ATOM 806 C CA . GLN A 1 101 ? 6.251 -10.517 -26.285 1.00 96.06 101 GLN A CA 1
ATOM 807 C C . GLN A 1 101 ? 6.591 -10.219 -27.750 1.00 96.06 101 GLN A C 1
ATOM 809 O O . GLN A 1 101 ? 6.726 -11.164 -28.526 1.00 96.06 101 GLN A O 1
ATOM 814 N N . HIS A 1 102 ? 6.768 -8.948 -28.128 1.00 97.69 102 HIS A N 1
ATOM 815 C CA . HIS A 1 102 ? 7.113 -8.575 -29.495 1.00 97.69 102 HIS A CA 1
ATOM 816 C C . HIS A 1 102 ? 8.449 -9.224 -29.915 1.00 97.69 102 HIS A C 1
ATOM 818 O O . HIS A 1 102 ? 9.443 -9.054 -29.201 1.00 97.69 102 HIS A O 1
ATOM 824 N N . PRO A 1 103 ? 8.525 -9.954 -31.049 1.00 97.25 103 PRO A N 1
ATOM 825 C CA . PRO A 1 103 ? 9.704 -10.748 -31.405 1.00 97.25 103 PRO A CA 1
ATOM 826 C C . PRO A 1 103 ? 11.013 -9.952 -31.432 1.00 97.25 103 PRO A C 1
ATOM 828 O O . PRO A 1 103 ? 12.012 -10.401 -30.870 1.00 97.25 103 PRO A O 1
ATOM 831 N N . GLN A 1 104 ? 11.001 -8.749 -32.020 1.00 97.19 104 GLN A N 1
ATOM 832 C CA . GLN A 1 104 ? 12.190 -7.889 -32.095 1.00 97.19 104 GLN A CA 1
ATOM 833 C C . GLN A 1 104 ? 12.591 -7.332 -30.726 1.00 97.19 104 GLN A C 1
ATOM 835 O O . GLN A 1 104 ? 13.772 -7.326 -30.390 1.00 97.19 104 GLN A O 1
ATOM 840 N N . VAL A 1 105 ? 11.617 -6.941 -29.896 1.00 97.44 105 VAL A N 1
ATOM 841 C CA . VAL A 1 105 ? 11.890 -6.461 -28.531 1.00 97.44 105 VAL A CA 1
ATOM 842 C C . VAL A 1 105 ? 12.486 -7.591 -27.702 1.00 97.44 105 VAL A C 1
ATOM 844 O O . VAL A 1 105 ? 13.511 -7.405 -27.059 1.00 97.44 105 VAL A O 1
ATOM 847 N N . LYS A 1 106 ? 11.891 -8.787 -27.751 1.00 97.19 106 LYS A N 1
ATOM 848 C CA . LYS A 1 106 ? 12.377 -9.965 -27.026 1.00 97.19 106 LYS A CA 1
ATOM 849 C C . LYS A 1 106 ? 13.806 -10.344 -27.427 1.00 97.19 106 LYS A C 1
ATOM 851 O O . LYS A 1 106 ? 14.561 -10.812 -26.579 1.00 97.19 106 LYS A O 1
ATOM 856 N N . HIS A 1 107 ? 14.163 -10.144 -28.695 1.00 97.38 107 HIS A N 1
ATOM 857 C CA . HIS A 1 107 ? 15.503 -10.402 -29.212 1.00 97.38 107 HIS A CA 1
ATOM 858 C C . HIS A 1 107 ? 16.528 -9.341 -28.773 1.00 97.38 107 HIS A C 1
ATOM 860 O O . HIS A 1 107 ? 17.595 -9.703 -28.284 1.00 97.38 107 HIS A O 1
ATOM 866 N N . GLU A 1 108 ? 16.215 -8.047 -28.904 1.00 96.94 108 GLU A N 1
ATOM 867 C CA . GLU A 1 108 ? 17.184 -6.963 -28.658 1.00 96.94 108 GLU A CA 1
ATOM 868 C C . GLU A 1 108 ? 17.270 -6.490 -27.198 1.00 96.94 108 GLU A C 1
ATOM 870 O O . GLU A 1 108 ? 18.311 -5.980 -26.777 1.00 96.94 108 GLU A O 1
ATOM 875 N N . LEU A 1 109 ? 16.202 -6.652 -26.408 1.00 96.75 109 LEU A N 1
ATOM 876 C CA . LEU A 1 109 ? 16.110 -6.132 -25.039 1.00 96.75 109 LEU A CA 1
ATOM 877 C C . LEU A 1 109 ? 17.286 -6.550 -24.133 1.00 96.75 109 LEU A C 1
ATOM 879 O O . LEU A 1 109 ? 17.806 -5.669 -23.448 1.00 96.75 109 LEU A O 1
ATOM 883 N N . PRO A 1 110 ? 17.755 -7.818 -24.109 1.00 97.50 110 PRO A N 1
ATOM 884 C CA . PRO A 1 110 ? 18.873 -8.208 -23.246 1.00 97.50 110 PRO A CA 1
ATOM 885 C C . PRO A 1 110 ? 20.178 -7.474 -23.578 1.00 97.50 110 PRO A C 1
ATOM 887 O O . PRO A 1 110 ? 20.878 -7.026 -22.672 1.00 97.50 110 PRO A O 1
ATOM 890 N N . GLN A 1 111 ? 20.488 -7.311 -24.868 1.00 97.12 111 GLN A N 1
ATOM 891 C CA . GLN A 1 111 ? 21.716 -6.642 -25.309 1.00 97.12 111 GLN A CA 1
ATOM 892 C C . GLN A 1 111 ? 21.667 -5.141 -25.019 1.00 97.12 111 GLN A C 1
ATOM 894 O O . GLN A 1 111 ? 22.639 -4.568 -24.532 1.00 97.12 111 GLN A O 1
ATOM 899 N N . LEU A 1 112 ? 20.522 -4.501 -25.272 1.00 97.00 112 LEU A N 1
ATOM 900 C CA . LEU A 1 112 ? 20.346 -3.080 -24.977 1.00 97.00 112 LEU A CA 1
ATOM 901 C C . LEU A 1 112 ? 20.355 -2.799 -23.471 1.00 97.00 112 LEU A C 1
ATOM 903 O O . LEU A 1 112 ? 20.924 -1.792 -23.061 1.00 97.00 112 LEU A O 1
ATOM 907 N N . ALA A 1 113 ? 19.799 -3.688 -22.643 1.00 97.44 113 ALA A N 1
ATOM 908 C CA . ALA A 1 113 ? 19.883 -3.564 -21.188 1.00 97.44 113 ALA A CA 1
ATOM 909 C C . ALA A 1 113 ? 21.342 -3.600 -20.701 1.00 97.44 113 ALA A C 1
ATOM 911 O O . ALA A 1 113 ? 21.755 -2.710 -19.960 1.00 97.44 113 ALA A O 1
ATOM 912 N N . GLN A 1 114 ? 22.145 -4.548 -21.198 1.00 98.00 114 GLN A N 1
ATOM 913 C CA . GLN A 1 114 ? 23.580 -4.618 -20.889 1.00 98.00 114 GLN A CA 1
ATOM 914 C C . GLN A 1 114 ? 24.340 -3.374 -21.363 1.00 98.00 114 GLN A C 1
ATOM 916 O O . GLN A 1 114 ? 25.181 -2.849 -20.638 1.00 98.00 114 GLN A O 1
ATOM 921 N N . ALA A 1 115 ? 24.031 -2.864 -22.559 1.00 97.50 115 ALA A N 1
ATOM 922 C CA . ALA A 1 115 ? 24.658 -1.651 -23.076 1.00 97.50 115 ALA A CA 1
ATOM 923 C C . ALA A 1 115 ? 24.334 -0.410 -22.223 1.00 97.50 115 ALA A C 1
ATOM 925 O O . ALA A 1 115 ? 25.187 0.468 -22.088 1.00 97.50 115 ALA A O 1
ATOM 926 N N . VAL A 1 116 ? 23.130 -0.334 -21.641 1.00 98.12 116 VAL A N 1
ATOM 927 C CA . VAL A 1 116 ? 22.745 0.734 -20.703 1.00 98.12 116 VAL A CA 1
ATOM 928 C C . VAL A 1 116 ? 23.498 0.595 -19.380 1.00 98.12 116 VAL A C 1
ATOM 930 O O . VAL A 1 116 ? 24.066 1.577 -18.908 1.00 98.12 116 VAL A O 1
ATOM 933 N N . GLU A 1 117 ? 23.555 -0.605 -18.799 1.00 97.88 117 GLU A N 1
ATOM 934 C CA . GLU A 1 117 ? 24.295 -0.861 -17.552 1.00 97.88 117 GLU A CA 1
ATOM 935 C C . GLU A 1 117 ? 25.795 -0.570 -17.697 1.00 97.88 117 GLU A C 1
ATOM 937 O O . GLU A 1 117 ? 26.409 0.001 -16.798 1.00 97.88 117 GLU A O 1
ATOM 942 N N . ALA A 1 118 ? 26.374 -0.894 -18.855 1.00 97.81 118 ALA A N 1
ATOM 943 C CA . ALA A 1 118 ? 27.768 -0.612 -19.186 1.00 97.81 118 ALA A CA 1
ATOM 944 C C . ALA A 1 118 ? 28.030 0.850 -19.604 1.00 97.81 118 ALA A C 1
ATOM 946 O O . ALA A 1 118 ? 29.161 1.194 -19.945 1.00 97.81 118 ALA A O 1
ATOM 947 N N . GLY A 1 119 ? 27.004 1.710 -19.650 1.00 97.00 119 GLY A N 1
ATOM 948 C CA . GLY A 1 119 ? 27.131 3.115 -20.059 1.00 97.00 119 GLY A CA 1
ATOM 949 C C . GLY A 1 119 ? 27.470 3.330 -21.541 1.00 97.00 119 GLY A C 1
ATOM 950 O O . GLY A 1 119 ? 27.831 4.434 -21.936 1.00 97.00 119 GLY A O 1
ATOM 951 N N . SER A 1 120 ? 27.353 2.292 -22.373 1.00 97.19 120 SER A N 1
ATOM 952 C CA . SER A 1 120 ? 27.636 2.341 -23.817 1.00 97.19 120 SER A CA 1
ATOM 953 C C . SER A 1 120 ? 26.484 2.939 -24.634 1.00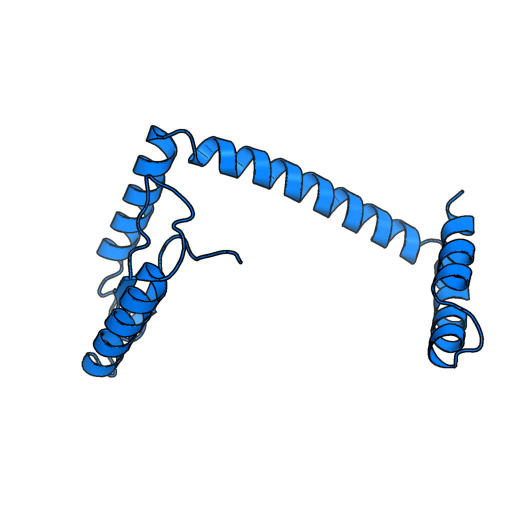 97.19 120 SER A C 1
ATOM 955 O O . SER A 1 120 ? 26.666 3.329 -25.786 1.00 97.19 120 SER A O 1
ATOM 957 N N . THR A 1 121 ? 25.286 3.024 -24.053 1.00 96.62 121 THR A N 1
ATOM 958 C CA . THR A 1 121 ? 24.149 3.770 -24.601 1.00 96.62 121 THR A CA 1
ATOM 959 C C . THR A 1 121 ? 23.341 4.409 -23.475 1.00 96.62 121 THR A C 1
ATOM 961 O O . THR A 1 121 ? 23.410 3.981 -22.323 1.00 96.62 121 THR A O 1
ATOM 964 N N . THR A 1 122 ? 22.563 5.443 -23.791 1.00 97.75 122 THR A N 1
ATOM 965 C CA . THR A 1 122 ? 21.705 6.096 -22.799 1.00 97.75 122 THR A CA 1
ATOM 966 C C . THR A 1 122 ? 20.391 5.324 -22.622 1.00 97.75 122 THR A C 1
ATOM 968 O O . THR A 1 122 ? 19.877 4.750 -23.589 1.00 97.75 122 THR A O 1
ATOM 971 N N . PRO A 1 123 ? 19.772 5.357 -21.423 1.00 97.38 123 PRO A N 1
ATOM 972 C CA . PRO A 1 123 ? 18.457 4.751 -21.205 1.00 97.38 123 PRO A CA 1
ATOM 973 C C . PRO A 1 123 ? 17.391 5.238 -22.198 1.00 97.38 123 PRO A C 1
ATOM 975 O O . PRO A 1 123 ? 16.562 4.454 -22.653 1.00 97.38 123 PRO A O 1
ATOM 978 N N . SER A 1 124 ? 17.429 6.523 -22.571 1.00 97.56 124 SER A N 1
ATOM 979 C CA . SER A 1 124 ? 16.479 7.119 -23.515 1.00 97.56 124 SER A CA 1
ATOM 980 C C . SER A 1 124 ? 16.642 6.586 -24.940 1.00 97.56 124 SER A C 1
ATOM 982 O O . SER A 1 124 ? 15.642 6.257 -25.575 1.00 97.56 124 SER A O 1
ATOM 984 N N . ALA A 1 125 ? 17.878 6.451 -25.435 1.00 97.19 125 ALA A N 1
ATOM 985 C CA . ALA A 1 125 ? 18.143 5.928 -26.775 1.00 97.19 125 ALA A CA 1
ATOM 986 C C . ALA A 1 125 ? 17.741 4.450 -26.895 1.00 97.19 125 ALA A C 1
ATOM 988 O O . ALA A 1 125 ? 17.074 4.066 -27.858 1.00 97.19 125 ALA A O 1
ATOM 989 N N . ALA A 1 126 ? 18.080 3.634 -25.890 1.00 96.56 126 ALA A N 1
ATOM 990 C CA . ALA A 1 126 ? 17.679 2.230 -25.833 1.00 96.56 126 ALA A CA 1
ATOM 991 C C . ALA A 1 126 ? 16.150 2.065 -25.780 1.00 96.56 126 ALA A C 1
ATOM 993 O O . ALA A 1 126 ? 15.592 1.250 -26.517 1.00 96.56 126 ALA A O 1
ATOM 994 N N . ALA A 1 127 ? 15.462 2.866 -24.956 1.00 96.50 127 ALA A N 1
ATOM 995 C CA . ALA A 1 127 ? 14.006 2.836 -24.859 1.00 96.50 127 ALA A CA 1
ATOM 996 C C . ALA A 1 127 ? 13.329 3.240 -26.179 1.00 96.50 127 ALA A C 1
ATOM 998 O O . ALA A 1 127 ? 12.448 2.520 -26.641 1.00 96.50 127 ALA A O 1
ATOM 999 N N . LEU A 1 128 ? 13.756 4.337 -26.818 1.00 96.50 128 LEU A N 1
ATOM 1000 C CA . LEU A 1 128 ? 13.203 4.781 -28.104 1.00 96.50 128 LEU A CA 1
ATOM 1001 C C . LEU A 1 128 ? 13.405 3.742 -29.210 1.00 96.50 128 LEU A C 1
ATOM 1003 O O . LEU A 1 128 ? 12.479 3.493 -29.977 1.00 96.50 128 LEU A O 1
ATOM 1007 N N . ARG A 1 129 ? 14.578 3.098 -29.262 1.00 96.19 129 ARG A N 1
ATOM 1008 C CA . ARG A 1 129 ? 14.845 2.014 -30.216 1.00 96.19 129 ARG A CA 1
ATOM 1009 C C . ARG A 1 129 ? 13.869 0.853 -30.036 1.00 96.19 129 ARG A C 1
ATOM 1011 O O . ARG A 1 129 ? 13.261 0.423 -31.007 1.00 96.19 129 ARG A O 1
ATOM 1018 N N . LEU A 1 130 ? 13.688 0.376 -28.804 1.00 96.38 130 LEU A N 1
ATOM 1019 C CA . LEU A 1 130 ? 12.777 -0.735 -28.525 1.00 96.38 130 LEU A CA 1
ATOM 1020 C C . LEU A 1 130 ? 11.308 -0.366 -28.765 1.00 96.38 130 LEU A C 1
ATOM 1022 O O . LEU A 1 130 ? 10.554 -1.178 -29.294 1.00 96.38 130 LEU A O 1
ATOM 1026 N N . LEU A 1 131 ? 10.898 0.848 -28.387 1.00 95.94 131 LEU A N 1
ATOM 1027 C CA . LEU A 1 131 ? 9.548 1.357 -28.646 1.00 95.94 131 LEU A CA 1
ATOM 1028 C C . LEU A 1 131 ? 9.279 1.518 -30.146 1.00 95.94 131 LEU A C 1
ATOM 1030 O O . LEU A 1 131 ? 8.148 1.316 -30.573 1.00 95.94 131 LEU A O 1
ATOM 1034 N N . GLY A 1 132 ? 10.307 1.803 -30.950 1.00 95.62 132 GLY A N 1
ATOM 1035 C CA . GLY A 1 132 ? 10.203 1.893 -32.407 1.00 95.62 132 GLY A CA 1
ATOM 1036 C C . GLY A 1 132 ? 9.730 0.606 -33.089 1.00 95.62 132 GLY A C 1
ATOM 1037 O O . GLY A 1 132 ? 9.178 0.685 -34.181 1.00 95.62 132 GLY A O 1
ATOM 1038 N N . TYR A 1 133 ? 9.872 -0.560 -32.446 1.00 94.56 133 TYR A N 1
ATOM 1039 C CA . TYR A 1 133 ? 9.351 -1.838 -32.956 1.00 94.56 133 TYR A CA 1
ATOM 1040 C C . TYR A 1 133 ? 7.847 -2.035 -32.739 1.00 94.56 133 TYR A C 1
ATOM 1042 O O . TYR A 1 133 ? 7.297 -3.026 -33.204 1.00 94.56 133 TYR A O 1
ATOM 1050 N N . MET A 1 134 ? 7.193 -1.140 -31.998 1.00 88.12 134 MET A N 1
ATOM 1051 C CA . MET A 1 134 ? 5.754 -1.202 -31.722 1.00 88.12 134 MET A CA 1
ATOM 1052 C C . MET A 1 134 ? 4.917 -0.356 -32.696 1.00 88.12 134 MET A C 1
ATOM 1054 O O . MET A 1 134 ? 3.701 -0.283 -32.511 1.00 88.12 134 MET A O 1
ATOM 1058 N N . ASN A 1 135 ? 5.561 0.297 -33.671 1.00 70.69 135 ASN A N 1
ATOM 1059 C CA . ASN A 1 135 ? 4.926 1.122 -34.704 1.00 70.69 135 ASN A CA 1
ATOM 1060 C C . ASN A 1 135 ? 4.466 0.299 -35.909 1.00 70.69 135 ASN A C 1
ATOM 1062 O O . ASN A 1 135 ? 5.189 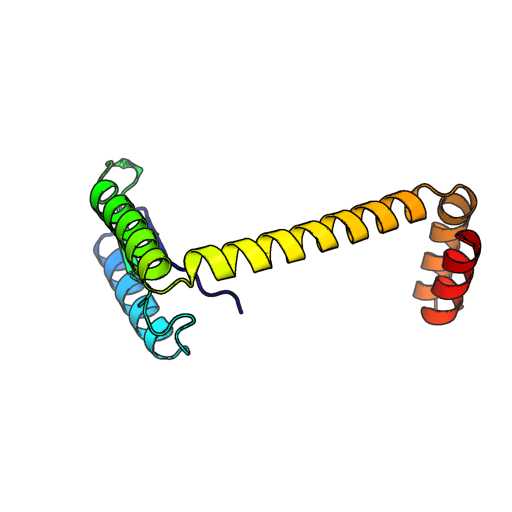-0.649 -36.287 1.00 70.69 135 ASN A O 1
#

Organism: NCBI:txid1076179